Protein AF-A0A9J7DEX4-F1 (afdb_monomer_lite)

Structure (mmCIF, N/CA/C/O backbone):
data_AF-A0A9J7DEX4-F1
#
_entry.id   AF-A0A9J7DEX4-F1
#
loop_
_atom_site.group_PDB
_atom_site.id
_atom_site.type_symbol
_atom_site.label_atom_id
_atom_site.label_alt_id
_atom_site.label_comp_id
_atom_site.label_asym_id
_atom_site.label_entity_id
_atom_site.label_seq_id
_atom_site.pdbx_PDB_ins_code
_atom_site.Cartn_x
_atom_site.Cartn_y
_atom_site.Cartn_z
_atom_site.occupancy
_atom_site.B_iso_or_equiv
_atom_site.auth_seq_id
_atom_site.auth_comp_id
_atom_site.auth_asym_id
_atom_site.auth_atom_id
_atom_site.pdbx_PDB_model_num
ATOM 1 N N . MET A 1 1 ? 20.231 -4.040 -11.382 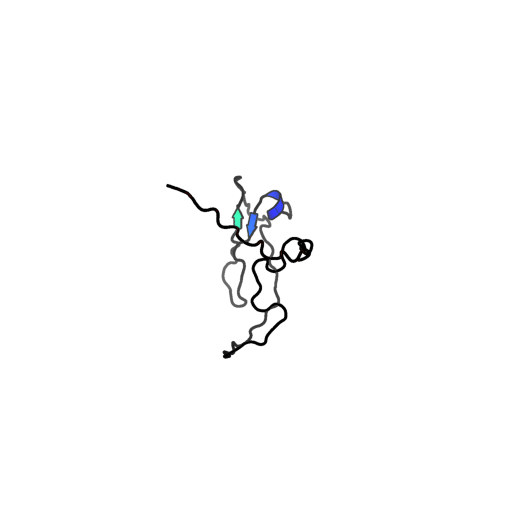1.00 52.25 1 MET A N 1
ATOM 2 C CA . MET A 1 1 ? 19.213 -2.970 -11.290 1.00 52.25 1 MET A CA 1
ATOM 3 C C . MET A 1 1 ? 19.025 -2.496 -9.849 1.00 52.25 1 MET A C 1
ATOM 5 O O . MET A 1 1 ? 19.101 -3.335 -8.946 1.00 52.25 1 MET A O 1
ATOM 9 N N . PRO A 1 2 ? 18.886 -1.175 -9.610 1.00 50.38 2 PRO A N 1
ATOM 10 C CA . PRO A 1 2 ? 18.993 -0.580 -8.277 1.00 50.38 2 PRO A CA 1
ATOM 11 C C . PRO A 1 2 ? 17.753 -0.851 -7.414 1.00 50.38 2 PRO A C 1
ATOM 13 O O . PRO A 1 2 ? 16.629 -0.778 -7.883 1.00 50.38 2 PRO A O 1
ATOM 16 N N . ARG A 1 3 ? 17.968 -1.115 -6.120 1.00 64.25 3 ARG A N 1
ATOM 17 C CA . ARG A 1 3 ? 16.932 -1.382 -5.097 1.00 64.25 3 ARG A CA 1
ATOM 18 C C . ARG A 1 3 ? 16.124 -0.135 -4.669 1.00 64.25 3 ARG A C 1
ATOM 20 O O . ARG A 1 3 ? 15.484 -0.163 -3.631 1.00 64.25 3 ARG A O 1
ATOM 27 N N . PHE A 1 4 ? 16.184 0.962 -5.426 1.00 85.00 4 PHE A N 1
ATOM 28 C CA . PHE A 1 4 ? 15.745 2.297 -4.991 1.00 85.00 4 PHE A CA 1
ATOM 29 C C . PHE A 1 4 ? 14.915 3.013 -6.066 1.00 85.00 4 PHE A C 1
ATOM 31 O O . PHE A 1 4 ? 15.244 4.136 -6.443 1.00 85.00 4 PHE A O 1
ATOM 38 N N . LEU A 1 5 ? 13.878 2.353 -6.590 1.00 92.62 5 LEU A N 1
ATOM 39 C CA . LEU A 1 5 ? 13.038 2.911 -7.659 1.00 92.62 5 LEU A CA 1
ATOM 40 C C . LEU A 1 5 ? 12.341 4.215 -7.238 1.00 92.62 5 LEU A C 1
ATOM 42 O O . LEU A 1 5 ? 12.398 5.188 -7.981 1.00 92.62 5 LEU A O 1
ATOM 46 N N . ALA A 1 6 ? 11.805 4.283 -6.017 1.00 94.75 6 ALA A N 1
ATOM 47 C CA . ALA A 1 6 ? 11.165 5.496 -5.505 1.00 94.75 6 ALA A CA 1
ATOM 48 C C . ALA A 1 6 ? 12.120 6.701 -5.464 1.00 94.75 6 ALA A C 1
ATOM 50 O O . ALA A 1 6 ? 11.833 7.749 -6.026 1.00 94.75 6 ALA A O 1
ATOM 51 N N . VAL A 1 7 ? 13.300 6.550 -4.856 1.00 94.69 7 VAL A N 1
ATOM 52 C CA . VAL A 1 7 ? 14.230 7.680 -4.663 1.00 94.69 7 VAL A CA 1
ATOM 53 C C . VAL A 1 7 ? 14.900 8.111 -5.966 1.00 94.69 7 VAL A C 1
ATOM 55 O O . VAL A 1 7 ? 15.140 9.296 -6.170 1.00 94.69 7 VAL A O 1
ATOM 58 N N . LYS A 1 8 ? 15.261 7.158 -6.831 1.00 92.88 8 LYS A N 1
ATOM 59 C CA . LYS A 1 8 ? 16.071 7.457 -8.022 1.00 92.88 8 LYS A CA 1
ATOM 60 C C . LYS A 1 8 ? 15.247 7.767 -9.261 1.00 92.88 8 LYS A C 1
ATOM 62 O O . LYS A 1 8 ? 15.719 8.502 -10.120 1.00 92.88 8 LYS A O 1
ATOM 67 N N . ASN A 1 9 ? 14.069 7.167 -9.365 1.00 94.19 9 ASN A N 1
ATOM 68 C CA . ASN A 1 9 ? 13.264 7.177 -10.579 1.00 94.19 9 ASN A CA 1
ATOM 69 C C . ASN A 1 9 ? 11.847 7.699 -10.317 1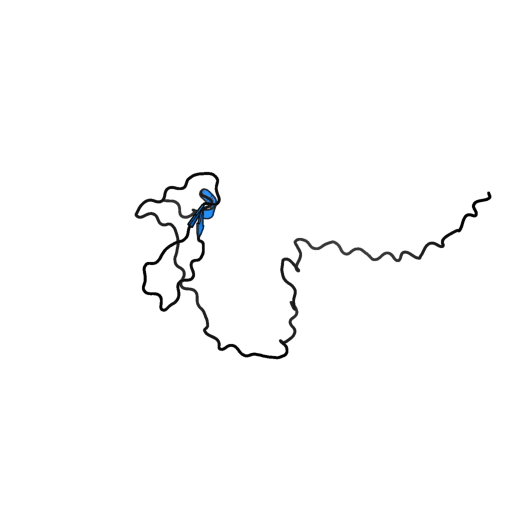.00 94.19 9 ASN A C 1
ATOM 71 O O . ASN A 1 9 ? 11.062 7.767 -11.252 1.00 94.19 9 ASN A O 1
ATOM 75 N N . PHE A 1 10 ? 11.527 8.056 -9.066 1.00 96.44 10 PHE A N 1
ATOM 76 C CA . PHE A 1 10 ? 10.221 8.583 -8.674 1.00 96.44 10 PHE A CA 1
ATOM 77 C C . PHE A 1 10 ? 9.064 7.647 -9.076 1.00 96.44 10 PHE A C 1
ATOM 79 O O . PHE A 1 10 ? 7.987 8.074 -9.493 1.00 96.44 10 PHE A O 1
ATOM 86 N N . ILE A 1 11 ? 9.332 6.340 -8.959 1.00 97.19 11 ILE A N 1
ATOM 87 C CA . ILE A 1 11 ? 8.367 5.271 -9.203 1.00 97.19 11 ILE A CA 1
ATOM 88 C C . ILE A 1 11 ? 7.755 4.835 -7.881 1.00 97.19 11 ILE A C 1
ATOM 90 O O . ILE A 1 11 ? 8.486 4.463 -6.958 1.00 97.19 11 ILE A O 1
ATOM 94 N N . ASP A 1 12 ? 6.430 4.813 -7.833 1.00 97.12 12 ASP A N 1
ATOM 95 C CA . ASP A 1 12 ? 5.663 4.319 -6.696 1.00 97.12 12 ASP A CA 1
ATOM 96 C C . ASP A 1 12 ? 4.799 3.111 -7.082 1.00 97.12 12 ASP A C 1
ATOM 98 O O . ASP A 1 12 ? 4.435 2.935 -8.250 1.00 97.12 12 ASP A O 1
ATOM 102 N N . ALA A 1 13 ? 4.486 2.267 -6.102 1.00 95.75 13 ALA A N 1
ATOM 103 C CA . ALA A 1 13 ? 3.581 1.138 -6.275 1.00 95.75 13 ALA A CA 1
ATOM 104 C C . ALA A 1 13 ? 2.177 1.537 -5.808 1.00 95.75 13 ALA A C 1
ATOM 106 O O . ALA A 1 13 ? 1.947 1.811 -4.633 1.00 95.75 13 ALA A O 1
ATOM 107 N N . GLY A 1 14 ? 1.234 1.556 -6.744 1.00 94.38 14 GLY A N 1
ATOM 108 C CA . GLY A 1 14 ? -0.179 1.769 -6.471 1.00 94.38 14 GLY A CA 1
ATOM 109 C C . GLY A 1 14 ? -0.907 0.476 -6.123 1.00 94.38 14 GLY A C 1
ATOM 110 O O . GLY A 1 14 ? -0.456 -0.620 -6.460 1.00 94.38 14 GLY A O 1
ATOM 111 N N . ALA A 1 15 ? -2.087 0.613 -5.514 1.00 95.44 15 ALA A N 1
ATOM 112 C CA . ALA A 1 15 ? -2.895 -0.521 -5.070 1.00 95.44 15 ALA A CA 1
ATOM 113 C C . ALA A 1 15 ? -2.058 -1.491 -4.208 1.00 95.44 15 ALA A C 1
ATOM 115 O O . ALA A 1 15 ? -1.495 -1.077 -3.200 1.00 95.44 15 ALA A O 1
ATOM 116 N N . GLY A 1 16 ? -1.979 -2.767 -4.585 1.00 95.25 16 GLY A N 1
ATOM 117 C CA . GLY A 1 16 ? -1.108 -3.740 -3.920 1.00 95.25 16 GLY A CA 1
ATOM 118 C C . GLY A 1 16 ? -1.772 -4.558 -2.814 1.00 95.25 16 GLY A C 1
ATOM 119 O O . GLY A 1 16 ? -1.103 -5.388 -2.206 1.00 95.25 16 GLY A O 1
ATOM 120 N N . VAL A 1 17 ? -3.078 -4.387 -2.587 1.00 97.38 17 VAL A N 1
ATOM 121 C CA . VAL A 1 17 ? -3.859 -5.322 -1.768 1.00 97.38 17 VAL A CA 1
ATOM 122 C C . VAL A 1 17 ? -4.165 -6.554 -2.615 1.00 97.38 17 VAL A C 1
ATOM 124 O O . VAL A 1 17 ? -4.820 -6.456 -3.651 1.00 97.38 17 VAL A O 1
ATOM 127 N N . VAL A 1 18 ? -3.639 -7.699 -2.188 1.00 97.50 18 VAL A N 1
ATOM 128 C CA . VAL A 1 18 ? -3.908 -9.010 -2.782 1.00 97.50 18 VAL A CA 1
ATOM 129 C C . VAL A 1 18 ? -4.593 -9.850 -1.717 1.00 97.50 18 VAL A C 1
ATOM 131 O O . VAL A 1 18 ? -3.975 -10.171 -0.702 1.00 97.50 18 VAL A O 1
ATOM 134 N N . ASP A 1 19 ? -5.859 -10.184 -1.948 1.00 97.62 19 ASP A N 1
ATOM 135 C CA . ASP A 1 19 ? -6.658 -10.967 -1.007 1.00 97.62 19 ASP A CA 1
ATOM 136 C C . ASP A 1 19 ? -6.163 -12.418 -0.905 1.00 97.62 19 ASP A C 1
ATOM 138 O O . ASP A 1 19 ? -5.608 -12.984 -1.854 1.00 97.62 19 ASP A O 1
ATOM 142 N N . GLU A 1 20 ? -6.373 -13.045 0.257 1.00 97.38 20 GLU A N 1
ATOM 143 C CA . GLU A 1 20 ? -5.878 -14.402 0.544 1.00 97.38 20 GLU A CA 1
ATOM 144 C C . GLU A 1 20 ? -6.460 -15.484 -0.384 1.00 97.38 20 GLU A C 1
ATOM 146 O O . GLU A 1 20 ? -5.845 -16.533 -0.621 1.00 97.38 20 GLU A O 1
ATOM 151 N N . ASP A 1 21 ? -7.639 -15.234 -0.945 1.00 97.31 21 ASP A N 1
ATOM 152 C CA . ASP A 1 21 ? -8.375 -16.130 -1.830 1.00 97.31 21 ASP A CA 1
ATOM 153 C C . ASP A 1 21 ? -8.168 -15.812 -3.321 1.00 97.31 21 ASP A C 1
ATOM 155 O O . ASP A 1 21 ? -8.616 -16.572 -4.185 1.00 97.31 21 ASP A O 1
ATOM 159 N N . TYR A 1 22 ? -7.391 -14.776 -3.656 1.00 97.94 22 TYR A N 1
ATOM 160 C CA . TYR A 1 22 ? -7.057 -14.453 -5.039 1.00 97.94 22 TYR A CA 1
ATOM 161 C C . TYR A 1 22 ? -6.152 -15.524 -5.673 1.00 97.94 22 TYR A C 1
ATOM 163 O O . TYR A 1 22 ? -5.135 -15.939 -5.110 1.00 97.94 22 TYR A O 1
ATOM 171 N N . ARG A 1 23 ? -6.512 -15.999 -6.873 1.00 98.00 23 ARG A N 1
ATOM 172 C CA . ARG A 1 23 ? -5.766 -17.037 -7.629 1.00 98.00 23 ARG A CA 1
ATOM 173 C C . ARG A 1 23 ? -5.416 -16.635 -9.063 1.00 98.00 23 ARG A C 1
ATOM 175 O O . ARG A 1 23 ? -4.936 -17.465 -9.831 1.00 98.00 23 ARG A O 1
ATOM 182 N N . GLY A 1 24 ? -5.691 -15.388 -9.438 1.00 97.88 24 GLY A N 1
ATOM 183 C CA . GLY A 1 24 ? -5.367 -14.866 -10.762 1.00 97.88 24 GLY A CA 1
ATOM 184 C C . GLY A 1 24 ? -3.907 -14.425 -10.889 1.00 97.88 24 GLY A C 1
ATOM 185 O O . GLY A 1 24 ? -3.070 -14.664 -10.019 1.00 97.88 24 GLY A O 1
ATOM 186 N N . ASN A 1 25 ? -3.608 -13.743 -11.993 1.00 97.44 25 ASN A N 1
ATOM 187 C CA . ASN A 1 25 ? -2.289 -13.164 -12.223 1.00 97.44 25 ASN A CA 1
ATOM 188 C C . ASN A 1 25 ? -2.055 -11.970 -11.296 1.00 97.44 25 ASN A C 1
ATOM 190 O O . ASN A 1 25 ? -2.826 -11.014 -11.302 1.00 97.44 25 ASN A O 1
ATOM 194 N N . LEU A 1 26 ? -0.942 -11.979 -10.565 1.00 96.56 26 LEU A N 1
ATOM 195 C CA . LEU A 1 26 ? -0.517 -10.813 -9.799 1.00 96.56 26 LEU A CA 1
ATOM 196 C C . LEU A 1 26 ? -0.050 -9.708 -10.749 1.00 96.56 26 LEU A C 1
ATOM 198 O O . LEU A 1 26 ? 0.854 -9.913 -11.562 1.00 96.56 26 LEU A O 1
ATOM 202 N N . VAL A 1 27 ? -0.658 -8.532 -10.623 1.00 96.12 27 VAL A N 1
ATOM 203 C CA . VAL A 1 27 ? -0.316 -7.338 -11.399 1.00 96.12 27 VAL A CA 1
ATOM 204 C C . VAL A 1 27 ? 0.204 -6.272 -10.447 1.00 96.12 27 VAL A C 1
ATOM 206 O O . VAL A 1 27 ? -0.406 -5.995 -9.418 1.00 96.12 27 VAL A O 1
ATOM 209 N N . VAL A 1 28 ? 1.333 -5.664 -10.802 1.00 97.12 28 VAL A N 1
ATOM 210 C CA . VAL A 1 28 ? 1.898 -4.522 -10.080 1.00 97.12 28 VAL A CA 1
ATOM 211 C C . VAL A 1 28 ? 1.480 -3.252 -10.808 1.00 97.12 28 VAL A C 1
ATOM 213 O O . VAL A 1 28 ? 1.831 -3.065 -11.973 1.00 97.12 28 VAL A O 1
ATOM 216 N N . VAL A 1 29 ? 0.746 -2.378 -10.124 1.00 97.56 29 VAL A N 1
ATOM 217 C CA . VAL A 1 29 ? 0.417 -1.044 -10.635 1.00 97.56 29 VAL A CA 1
ATOM 218 C C . VAL A 1 29 ? 1.572 -0.115 -10.282 1.00 97.56 29 VAL A C 1
ATOM 220 O O . VAL A 1 29 ? 1.850 0.104 -9.107 1.00 97.56 29 VAL A O 1
ATOM 223 N N . LEU A 1 30 ? 2.261 0.412 -11.292 1.00 97.12 30 LEU A N 1
ATOM 224 C CA . LEU A 1 30 ? 3.347 1.372 -11.103 1.00 97.12 30 LEU A CA 1
ATOM 225 C C . LEU A 1 30 ? 2.890 2.765 -11.519 1.00 97.12 30 LEU A C 1
ATOM 227 O O . LEU A 1 30 ? 2.376 2.946 -12.623 1.00 97.12 30 LEU A O 1
ATOM 231 N N . PHE A 1 31 ? 3.146 3.746 -10.663 1.00 97.69 31 PHE A N 1
ATOM 232 C CA . PHE A 1 31 ? 3.034 5.155 -11.004 1.00 97.69 31 PHE A CA 1
ATOM 233 C C . PHE A 1 31 ? 4.422 5.711 -11.280 1.00 97.69 31 PHE A C 1
ATOM 235 O O . PHE A 1 31 ? 5.295 5.665 -10.416 1.00 97.69 31 PHE A O 1
ATOM 242 N N . ASN A 1 32 ? 4.620 6.247 -12.482 1.00 97.12 32 ASN A N 1
ATOM 243 C CA . ASN A 1 32 ? 5.745 7.125 -12.756 1.00 97.12 32 ASN A CA 1
ATOM 244 C C . ASN A 1 32 ? 5.302 8.555 -12.478 1.00 97.12 32 ASN A C 1
ATOM 246 O O . ASN A 1 32 ? 4.475 9.098 -13.207 1.00 97.12 32 ASN A O 1
ATOM 250 N N . LEU A 1 33 ? 5.816 9.127 -11.396 1.00 97.62 33 LEU A N 1
ATOM 251 C CA . LEU A 1 33 ? 5.465 10.473 -10.964 1.00 97.62 33 LEU A CA 1
ATOM 252 C C . LEU A 1 33 ? 6.477 11.518 -11.477 1.00 97.62 33 LEU A C 1
ATOM 254 O O . LEU A 1 33 ? 6.391 12.684 -11.099 1.00 97.62 33 LEU A O 1
ATOM 258 N N . SER A 1 34 ? 7.489 11.093 -12.245 1.00 96.31 34 SER A N 1
ATOM 259 C CA . SER A 1 34 ? 8.490 11.979 -12.846 1.00 96.31 34 SER A CA 1
ATOM 260 C C . SER A 1 34 ? 8.103 12.391 -14.264 1.00 96.31 34 SER A C 1
ATOM 262 O O . SER A 1 34 ? 7.293 11.737 -14.916 1.00 96.31 34 SER A O 1
ATOM 264 N N . ASP A 1 35 ? 8.781 13.416 -14.777 1.00 96.94 35 ASP A N 1
ATOM 265 C CA . ASP A 1 35 ? 8.662 13.848 -16.175 1.00 96.94 35 ASP A CA 1
ATOM 266 C C . ASP A 1 35 ? 9.580 13.059 -17.133 1.00 96.94 35 ASP A C 1
ATOM 268 O O . ASP A 1 35 ? 9.769 13.447 -18.286 1.00 96.94 35 ASP A O 1
ATOM 272 N N . VAL A 1 36 ? 10.203 11.969 -16.668 1.00 96.06 36 VAL A N 1
ATOM 273 C CA . VAL A 1 36 ? 11.149 11.160 -17.449 1.00 96.06 36 VAL A CA 1
ATOM 274 C C . VAL A 1 36 ? 10.587 9.758 -17.643 1.00 96.06 36 VAL A C 1
ATOM 276 O O . VAL A 1 36 ? 10.137 9.120 -16.693 1.00 96.06 36 VAL A O 1
ATOM 279 N N . GLU A 1 37 ? 10.636 9.242 -18.872 1.00 95.94 37 GLU A N 1
ATOM 280 C CA . GLU A 1 37 ? 10.208 7.871 -19.157 1.00 95.94 37 GLU A CA 1
ATOM 281 C C . GLU A 1 37 ? 11.023 6.841 -18.359 1.00 95.94 37 GLU A C 1
ATOM 283 O O . GLU A 1 37 ? 12.247 6.930 -18.234 1.00 95.94 37 GLU A O 1
ATOM 288 N N . PHE A 1 38 ? 10.334 5.821 -17.844 1.00 94.75 38 PHE A N 1
ATOM 289 C CA . PHE A 1 38 ? 10.947 4.710 -17.127 1.00 94.75 38 PHE A CA 1
ATOM 290 C C . PHE A 1 38 ? 10.658 3.393 -17.849 1.00 94.75 38 PHE A C 1
ATOM 292 O O . PHE A 1 38 ? 9.521 2.926 -17.893 1.00 94.75 38 PHE A O 1
ATOM 299 N N . GLU A 1 39 ? 11.700 2.790 -18.417 1.00 95.50 39 GLU A N 1
ATOM 300 C CA . GLU A 1 39 ? 11.604 1.523 -19.141 1.00 95.50 39 GLU A CA 1
ATOM 301 C C . GLU A 1 39 ? 11.691 0.332 -18.171 1.00 95.50 39 GLU A C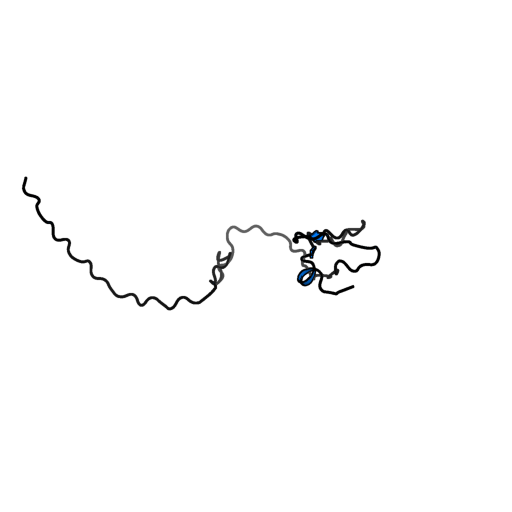 1
ATOM 303 O O . GLU A 1 39 ? 12.669 0.190 -17.435 1.00 95.50 39 GLU A O 1
ATOM 308 N N . VAL A 1 40 ? 10.693 -0.557 -18.211 1.00 94.75 40 VAL A N 1
ATOM 309 C CA . VAL A 1 40 ? 10.687 -1.830 -17.470 1.00 94.75 40 VAL A CA 1
ATOM 310 C C . VAL A 1 40 ? 10.986 -2.978 -18.422 1.00 94.75 40 VAL A C 1
ATOM 312 O O . VAL A 1 40 ? 10.282 -3.172 -19.415 1.00 94.75 40 VAL A O 1
ATOM 315 N N . LYS A 1 41 ? 11.994 -3.791 -18.097 1.00 95.94 41 LYS A N 1
ATOM 316 C CA . LYS A 1 41 ? 12.362 -4.978 -18.876 1.00 95.94 41 LYS A CA 1
ATOM 317 C C . LYS A 1 41 ? 11.954 -6.250 -18.153 1.00 95.94 41 LYS A C 1
ATOM 319 O O . LYS A 1 41 ? 11.868 -6.323 -16.927 1.00 95.94 41 LYS A O 1
ATOM 324 N N . ARG A 1 42 ? 11.725 -7.309 -18.931 1.00 96.38 42 ARG A N 1
ATOM 325 C CA . ARG A 1 42 ? 11.448 -8.635 -18.372 1.00 96.38 42 ARG A CA 1
ATOM 326 C C . ARG A 1 42 ? 12.609 -9.067 -17.469 1.00 96.38 42 ARG A C 1
ATOM 328 O O . ARG A 1 42 ? 13.752 -9.112 -17.911 1.00 96.38 42 ARG A O 1
ATOM 335 N N . GLY A 1 43 ? 12.286 -9.439 -16.232 1.00 94.69 43 GLY A N 1
ATOM 336 C CA . GLY A 1 43 ? 13.263 -9.837 -15.214 1.00 94.69 43 GLY A CA 1
ATOM 337 C C . GLY A 1 43 ? 13.669 -8.711 -14.259 1.00 94.69 43 GLY A C 1
ATOM 338 O O . GLY A 1 43 ? 14.346 -8.987 -13.266 1.00 94.69 43 GLY A O 1
ATOM 339 N N . ASP A 1 44 ? 13.232 -7.472 -14.500 1.00 94.75 44 ASP A N 1
ATOM 340 C CA . ASP A 1 44 ? 13.450 -6.384 -13.554 1.00 94.75 44 ASP A CA 1
ATOM 341 C C . ASP A 1 44 ? 12.634 -6.587 -12.275 1.00 94.75 44 ASP A C 1
ATOM 343 O O . ASP A 1 44 ? 11.472 -6.996 -12.283 1.00 94.75 44 ASP A O 1
ATOM 347 N N . ARG A 1 45 ? 13.258 -6.272 -11.139 1.00 95.38 45 ARG A N 1
ATOM 348 C CA . ARG A 1 45 ? 12.580 -6.251 -9.841 1.00 95.38 45 ARG A CA 1
ATOM 349 C C . ARG A 1 45 ? 11.906 -4.894 -9.673 1.00 95.38 45 ARG A C 1
ATOM 351 O O . ARG A 1 45 ? 12.603 -3.914 -9.415 1.00 95.38 45 ARG A O 1
ATOM 358 N N . ILE A 1 46 ? 10.584 -4.859 -9.825 1.00 95.12 46 ILE A N 1
ATOM 359 C CA . ILE A 1 46 ? 9.787 -3.619 -9.842 1.00 95.12 46 ILE A CA 1
ATOM 360 C C . ILE A 1 46 ? 8.970 -3.360 -8.571 1.00 95.12 46 ILE A C 1
ATOM 362 O O . ILE A 1 46 ? 8.518 -2.245 -8.353 1.00 95.12 46 ILE A O 1
ATOM 366 N N . ALA A 1 47 ? 8.799 -4.372 -7.723 1.00 95.62 47 ALA A N 1
ATOM 367 C CA . ALA A 1 47 ? 8.093 -4.278 -6.451 1.00 95.62 47 ALA A CA 1
ATOM 368 C C . ALA A 1 47 ? 8.594 -5.365 -5.492 1.00 95.62 47 ALA A C 1
ATOM 370 O O . ALA A 1 47 ? 9.407 -6.221 -5.860 1.00 95.62 47 ALA A O 1
ATOM 371 N N . GLN A 1 48 ? 8.096 -5.326 -4.262 1.00 96.38 48 GLN A N 1
ATOM 372 C CA . GLN A 1 48 ? 8.268 -6.371 -3.260 1.00 96.38 48 GLN A CA 1
ATOM 373 C C . GLN A 1 48 ? 6.895 -6.773 -2.724 1.00 96.38 48 GLN A C 1
ATOM 375 O O . GLN A 1 48 ? 6.013 -5.927 -2.612 1.00 96.38 48 GLN A O 1
ATOM 380 N N . LEU A 1 49 ? 6.726 -8.052 -2.397 1.00 96.75 49 LEU A N 1
ATOM 381 C CA . LEU A 1 49 ? 5.524 -8.570 -1.750 1.00 96.75 49 LEU A CA 1
ATOM 382 C C . LEU A 1 49 ? 5.796 -8.706 -0.251 1.00 96.75 49 LEU A C 1
ATOM 384 O O . LEU A 1 49 ? 6.811 -9.289 0.133 1.00 96.75 49 LEU A O 1
ATOM 388 N N . ILE A 1 50 ? 4.897 -8.181 0.579 1.00 97.44 50 ILE A N 1
ATOM 389 C CA . ILE A 1 50 ? 4.970 -8.274 2.039 1.00 97.44 50 ILE A CA 1
ATOM 390 C C . ILE A 1 50 ? 3.721 -9.011 2.522 1.00 97.44 50 ILE A C 1
ATOM 392 O O . ILE A 1 50 ? 2.604 -8.616 2.200 1.00 97.44 50 ILE A O 1
ATOM 396 N N . CYS A 1 51 ? 3.909 -10.088 3.284 1.00 97.44 51 CYS A N 1
ATOM 397 C CA . CYS A 1 51 ? 2.807 -10.815 3.909 1.00 97.44 51 CYS A CA 1
ATOM 398 C C . CYS A 1 51 ? 2.429 -10.128 5.225 1.00 97.44 51 CYS A C 1
ATOM 400 O O . CYS A 1 51 ? 2.975 -10.454 6.282 1.00 97.44 51 CYS A O 1
ATOM 402 N N . GLU A 1 52 ? 1.526 -9.155 5.144 1.00 98.12 52 GLU A N 1
ATOM 403 C CA . GLU A 1 52 ? 1.039 -8.413 6.307 1.00 98.12 52 GLU A CA 1
ATOM 404 C C . GLU A 1 52 ? 0.126 -9.273 7.190 1.00 98.12 52 GLU A C 1
ATOM 406 O O . GLU A 1 52 ? -0.686 -10.065 6.708 1.00 98.12 52 GLU A O 1
ATOM 411 N N . ARG A 1 53 ? 0.249 -9.116 8.512 1.00 98.00 53 ARG A N 1
ATOM 412 C CA . ARG A 1 53 ? -0.641 -9.784 9.471 1.00 98.00 53 ARG A CA 1
ATOM 413 C C . ARG A 1 53 ? -1.916 -8.965 9.628 1.00 98.00 53 ARG A C 1
ATOM 415 O O . ARG A 1 53 ? -1.849 -7.808 10.031 1.00 98.00 53 ARG A O 1
ATOM 422 N N . ILE A 1 54 ? -3.063 -9.594 9.392 1.00 97.81 54 ILE A N 1
ATOM 423 C CA . ILE A 1 54 ? -4.383 -8.965 9.509 1.00 97.81 54 ILE A CA 1
ATOM 424 C C . ILE A 1 54 ? -5.302 -9.748 10.453 1.00 97.81 54 ILE A C 1
ATOM 426 O O . ILE A 1 54 ? -5.027 -10.897 10.804 1.00 97.81 54 ILE A O 1
ATOM 430 N N . PHE A 1 55 ? -6.398 -9.110 10.863 1.00 97.81 55 PHE A N 1
ATOM 431 C CA . PHE A 1 55 ? -7.503 -9.732 11.589 1.00 97.81 55 PHE A CA 1
ATOM 432 C C . PHE A 1 55 ? -8.782 -9.634 10.751 1.00 97.81 55 PHE A C 1
ATOM 434 O O . PHE A 1 55 ? -8.965 -8.653 10.034 1.00 97.81 55 PHE A O 1
ATOM 441 N N . TYR A 1 56 ? -9.688 -10.601 10.913 1.00 97.38 56 TYR A N 1
ATOM 442 C CA . TYR A 1 56 ? -11.033 -10.601 10.322 1.00 97.38 56 TYR A CA 1
ATOM 443 C C . TYR A 1 56 ? -12.098 -10.420 11.422 1.00 97.38 56 TYR A C 1
ATOM 445 O O . TYR A 1 56 ? -12.756 -11.391 11.802 1.00 97.38 56 TYR A O 1
ATOM 453 N N . PRO A 1 57 ? -12.230 -9.221 12.024 1.00 97.19 57 PRO A N 1
ATOM 454 C CA . PRO A 1 57 ? -13.219 -8.987 13.069 1.00 97.19 57 PRO A CA 1
ATOM 455 C C . PRO A 1 57 ? -14.635 -8.912 12.485 1.00 97.19 57 PRO A C 1
ATOM 457 O O . PRO A 1 57 ? -14.846 -8.406 11.383 1.00 97.19 57 PRO A O 1
ATOM 460 N N . GLY A 1 58 ? -15.622 -9.365 13.259 1.00 97.75 58 GLY A N 1
ATOM 461 C CA . GLY A 1 58 ? -17.016 -9.006 13.008 1.00 97.75 58 GLY A CA 1
ATOM 462 C C . GLY A 1 58 ? -17.246 -7.525 13.315 1.00 97.75 58 GLY A C 1
ATOM 463 O O . GLY A 1 58 ? -16.625 -6.977 14.225 1.00 97.75 58 GLY A O 1
ATOM 464 N N . LEU A 1 59 ? -18.130 -6.876 12.559 1.00 97.19 59 LEU A N 1
ATOM 465 C CA . LEU A 1 59 ? -18.533 -5.497 12.833 1.00 97.19 59 LEU A CA 1
ATOM 466 C C . LEU A 1 59 ? -19.672 -5.484 13.859 1.00 97.19 59 LEU A C 1
ATOM 468 O O . LEU A 1 59 ? -20.670 -6.180 13.682 1.00 97.19 59 LEU A O 1
ATOM 472 N N . GLU A 1 60 ? -19.532 -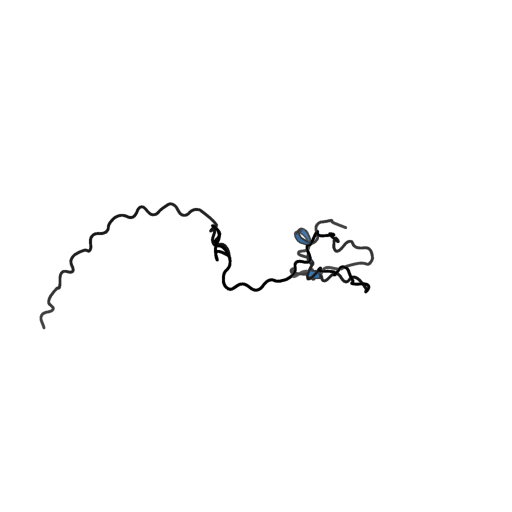4.667 14.902 1.00 97.50 60 GLU A N 1
ATOM 473 C CA . GLU A 1 60 ? -20.552 -4.435 15.929 1.00 97.50 60 GLU A CA 1
ATOM 474 C C . GLU A 1 60 ? -21.000 -2.970 15.875 1.00 97.50 60 GLU A C 1
ATOM 476 O O . GLU A 1 60 ? -20.190 -2.053 16.016 1.00 97.50 60 GLU A O 1
ATOM 481 N N . GLN A 1 61 ? -22.292 -2.743 15.631 1.00 97.50 61 GLN A N 1
ATOM 482 C CA . GLN A 1 61 ? -22.871 -1.403 15.612 1.00 97.50 61 GLN A CA 1
ATOM 483 C C . GLN A 1 61 ? -23.216 -0.961 17.039 1.00 97.50 61 GLN A C 1
ATOM 485 O O . GLN A 1 61 ? -23.929 -1.668 17.747 1.00 97.50 61 GLN A O 1
ATOM 490 N N . VAL A 1 62 ? -22.757 0.229 17.431 1.00 97.81 62 VAL A N 1
ATOM 491 C CA . VAL A 1 62 ? -22.999 0.831 18.752 1.00 97.81 62 VAL A CA 1
ATOM 492 C C . VAL A 1 62 ? -23.433 2.290 18.614 1.00 97.81 62 VAL A C 1
ATOM 494 O O . VAL A 1 62 ? -23.084 2.951 17.637 1.00 97.81 62 VAL A O 1
ATOM 497 N N . ASP A 1 63 ? -24.156 2.810 19.607 1.00 97.81 63 ASP A N 1
ATOM 498 C CA . ASP A 1 63 ? -24.633 4.202 19.595 1.00 97.81 63 ASP A CA 1
ATOM 499 C C . ASP A 1 63 ? -23.514 5.224 19.871 1.00 97.81 63 ASP A C 1
ATOM 501 O O . ASP A 1 63 ? -23.566 6.354 19.385 1.00 97.81 63 ASP A O 1
ATOM 505 N N . LYS A 1 64 ? -22.496 4.848 20.662 1.00 97.06 64 LYS A N 1
ATOM 506 C CA . LYS A 1 64 ? -21.352 5.708 21.009 1.00 97.06 64 LYS A CA 1
ATOM 507 C C . LYS A 1 64 ? -20.082 4.877 21.234 1.00 97.06 64 LYS A C 1
ATOM 509 O O . LYS A 1 64 ? -20.139 3.796 21.812 1.00 97.06 64 LYS A O 1
ATOM 514 N N . LEU A 1 65 ? -18.937 5.416 20.809 1.00 96.94 65 LEU A N 1
ATOM 515 C CA . LEU A 1 65 ? -17.600 4.886 21.108 1.00 96.94 65 LEU A CA 1
ATOM 516 C C . LEU A 1 65 ? -17.038 5.484 22.410 1.00 96.94 65 LEU A C 1
ATOM 518 O O . LEU A 1 65 ? -17.388 6.600 22.798 1.00 96.94 65 LEU A O 1
ATOM 522 N N . GLU A 1 66 ? -16.131 4.764 23.069 1.00 96.50 66 GLU A N 1
ATOM 523 C CA . GLU A 1 66 ? -15.421 5.269 24.250 1.00 96.50 66 GLU A CA 1
ATOM 524 C C . GLU A 1 66 ? -14.539 6.486 23.921 1.00 96.50 66 GLU A C 1
ATOM 526 O O . GLU A 1 66 ? -13.955 6.599 22.840 1.00 96.50 66 GLU A O 1
ATOM 531 N N . GLU A 1 67 ? -14.413 7.405 24.879 1.00 96.94 67 GLU A N 1
ATOM 532 C CA . GLU A 1 67 ? -13.568 8.588 24.721 1.00 96.94 67 GLU A CA 1
ATOM 533 C C . GLU A 1 67 ? -12.088 8.223 24.873 1.00 96.94 67 GLU A C 1
ATOM 535 O O . GLU A 1 67 ? -11.681 7.502 25.783 1.00 96.94 67 GLU A O 1
ATOM 540 N N . THR A 1 68 ? -11.251 8.766 23.990 1.00 97.31 68 THR A N 1
ATOM 541 C CA . THR A 1 68 ? -9.794 8.610 24.061 1.00 97.31 68 THR A CA 1
ATOM 542 C C . THR A 1 68 ? -9.130 9.974 24.169 1.00 97.31 68 THR A C 1
ATOM 544 O O . THR A 1 68 ? -9.684 10.982 23.738 1.00 97.31 68 THR A O 1
ATOM 547 N N . LYS A 1 69 ? -7.885 10.019 24.663 1.00 95.75 69 LYS A N 1
ATOM 548 C CA . LYS A 1 69 ? -7.096 11.266 24.696 1.00 95.75 69 LYS A CA 1
ATOM 549 C C . LYS A 1 69 ? -6.926 11.916 23.314 1.00 95.75 69 LYS A C 1
ATOM 551 O O . LYS A 1 69 ? -6.716 13.120 23.249 1.00 95.75 69 LYS A O 1
ATOM 556 N N . ARG A 1 70 ? -6.969 11.131 22.225 1.00 95.31 70 ARG A N 1
ATOM 557 C CA . ARG A 1 70 ? -6.891 11.641 20.845 1.00 95.31 70 ARG A CA 1
ATOM 558 C C . ARG A 1 70 ? -8.243 12.173 20.353 1.00 95.31 70 ARG A C 1
ATOM 560 O O . ARG A 1 70 ? -8.252 13.156 19.619 1.00 95.31 70 ARG A O 1
ATOM 567 N N . GLY A 1 71 ? -9.353 11.544 20.740 1.00 95.19 71 GLY A N 1
ATOM 568 C CA . GLY A 1 71 ? -10.694 11.915 20.283 1.00 95.19 71 GLY A CA 1
ATOM 569 C C . GLY A 1 71 ? -10.799 11.950 18.754 1.00 95.19 71 GLY A C 1
ATOM 570 O O . GLY A 1 71 ? -10.244 11.095 18.067 1.00 95.19 71 GLY A O 1
ATOM 571 N N . GLU A 1 72 ? -11.462 12.977 18.226 1.00 95.12 72 GLU A N 1
ATOM 572 C CA . GLU A 1 72 ? -11.674 13.204 16.785 1.00 95.12 72 GLU A CA 1
ATOM 573 C C . GLU A 1 72 ? -10.467 13.852 16.076 1.00 95.12 72 GLU A C 1
ATOM 575 O O . GLU A 1 72 ? -10.515 14.169 14.887 1.00 95.12 72 GLU A O 1
ATOM 580 N N . ALA A 1 73 ? -9.362 14.084 16.789 1.00 93.56 73 ALA A N 1
ATOM 581 C CA . ALA A 1 73 ? -8.230 14.824 16.255 1.00 93.56 73 ALA A CA 1
ATOM 582 C C . ALA A 1 73 ? -7.479 14.020 15.169 1.00 93.56 73 ALA A C 1
ATOM 584 O O . ALA A 1 73 ? -6.906 12.958 15.436 1.00 93.56 73 ALA A O 1
ATOM 585 N N . GLY A 1 74 ? -7.392 14.579 13.959 1.00 92.81 74 GLY A N 1
ATOM 586 C CA . GLY A 1 74 ? -6.679 14.024 12.799 1.00 92.81 74 GLY A CA 1
ATOM 587 C C . GLY A 1 74 ? -5.947 15.101 11.987 1.00 92.81 74 GLY A C 1
ATOM 588 O O . GLY A 1 74 ? -5.822 16.235 12.435 1.00 92.81 74 GLY A O 1
ATOM 589 N N . PHE A 1 75 ? -5.444 14.751 10.798 1.00 92.25 75 PHE A N 1
ATOM 590 C CA . PHE A 1 75 ? -4.949 15.712 9.791 1.00 92.25 75 PHE A CA 1
ATOM 591 C C . PHE A 1 75 ? -3.909 16.736 10.287 1.00 92.25 75 PHE A C 1
ATOM 593 O O . PHE A 1 75 ? -3.989 17.923 9.988 1.00 92.25 75 PHE A O 1
ATOM 600 N N . GLY A 1 76 ? -2.915 16.286 11.055 1.00 91.06 76 GLY A N 1
ATOM 601 C CA . GLY A 1 76 ? -1.882 17.183 11.585 1.00 91.06 76 GLY A CA 1
ATOM 602 C C . GLY A 1 76 ? -2.304 17.959 12.837 1.00 91.06 76 GLY A C 1
ATOM 603 O O . GLY A 1 76 ? -1.672 18.957 13.171 1.00 91.06 76 GLY A O 1
ATOM 604 N N . SER A 1 77 ? -3.317 17.485 13.570 1.00 91.94 77 SER A N 1
ATOM 605 C CA . SER A 1 77 ? -3.776 18.057 14.847 1.00 91.94 77 SER A CA 1
ATOM 606 C C . SER A 1 77 ? -2.696 18.210 15.925 1.00 91.94 77 SER A C 1
ATOM 608 O O . SER A 1 77 ? -2.860 18.996 16.851 1.00 91.94 77 SER A O 1
ATOM 610 N N . THR A 1 78 ? -1.580 17.488 15.809 1.00 90.81 78 THR A N 1
ATOM 611 C CA . THR A 1 78 ? -0.424 17.596 16.713 1.00 90.81 78 THR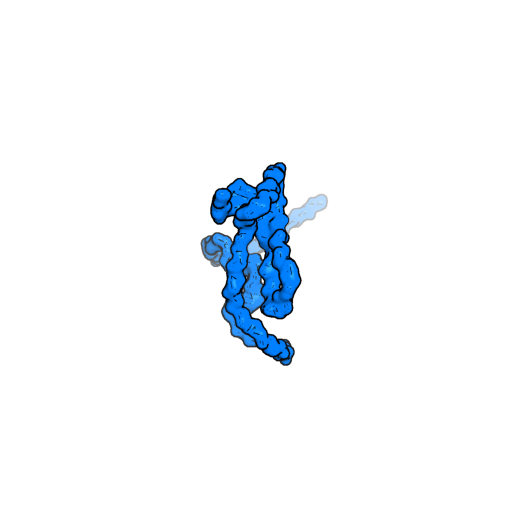 A CA 1
ATOM 612 C C . THR A 1 78 ? 0.536 18.730 16.340 1.00 90.81 78 THR A C 1
ATOM 614 O O . THR A 1 78 ? 1.537 18.925 17.024 1.00 90.81 78 THR A O 1
ATOM 617 N N . GLY A 1 79 ? 0.254 19.472 15.266 1.00 89.44 79 GLY A N 1
ATOM 618 C CA . GLY A 1 79 ? 1.105 20.546 14.766 1.00 89.44 79 GLY A CA 1
ATOM 619 C C . GLY A 1 79 ? 2.445 20.055 14.209 1.00 89.44 79 GLY A C 1
ATOM 620 O O . GLY A 1 79 ? 2.742 18.862 14.170 1.00 89.44 79 GLY A O 1
ATOM 621 N N . VAL A 1 80 ? 3.254 21.010 13.745 1.00 85.81 80 VAL A N 1
ATOM 622 C CA . VAL A 1 80 ? 4.593 20.763 13.166 1.00 85.81 80 VAL A CA 1
ATOM 623 C C . VAL A 1 80 ? 5.707 21.351 14.049 1.00 85.81 80 VAL A C 1
ATOM 625 O O . VAL A 1 80 ? 6.861 20.943 13.952 1.00 85.81 80 VAL A O 1
ATOM 628 N N . LYS A 1 81 ? 5.368 22.300 14.933 1.00 84.44 81 LYS A N 1
ATOM 629 C CA . LYS A 1 81 ? 6.236 22.906 15.954 1.00 84.44 81 LYS A CA 1
ATOM 630 C C . LYS A 1 81 ? 5.379 23.311 17.154 1.00 84.44 81 LYS A C 1
ATOM 632 O O . LYS A 1 81 ? 4.235 23.718 16.961 1.00 84.44 81 LYS A O 1
ATOM 637 N N . GLU A 1 82 ? 5.938 23.263 18.360 1.00 70.12 82 GLU A N 1
ATOM 638 C CA . GLU A 1 82 ? 5.327 23.933 19.510 1.00 70.12 82 GLU A CA 1
ATOM 639 C C . GLU A 1 82 ? 5.375 25.449 19.278 1.00 70.12 82 GLU A C 1
ATOM 641 O O . GLU A 1 82 ? 6.444 26.026 19.063 1.00 70.12 82 GLU A O 1
ATOM 646 N N . LEU A 1 83 ? 4.212 26.100 19.277 1.00 60.06 83 LEU A N 1
ATOM 647 C CA . LEU A 1 83 ? 4.154 27.556 19.329 1.00 60.06 83 LEU A CA 1
ATOM 648 C C . LEU A 1 83 ? 4.523 27.979 20.759 1.00 60.06 83 LEU A C 1
ATOM 650 O O . LEU A 1 83 ? 3.942 27.439 21.703 1.00 60.06 83 LEU A O 1
ATOM 654 N N . PRO A 1 84 ? 5.463 28.924 20.957 1.00 59.97 84 PRO A N 1
ATOM 655 C CA . PRO A 1 84 ? 5.741 29.438 22.290 1.00 59.97 84 PRO A CA 1
ATOM 656 C C . PRO A 1 84 ? 4.449 30.022 22.865 1.00 59.97 84 PRO A C 1
ATOM 658 O O . PRO A 1 84 ? 3.766 30.800 22.197 1.00 59.97 84 PRO A O 1
ATOM 661 N N . ALA A 1 85 ? 4.099 29.612 24.086 1.00 60.47 85 ALA A N 1
ATOM 662 C CA . ALA A 1 85 ? 2.881 30.045 24.755 1.00 60.47 85 ALA A CA 1
ATOM 663 C C . ALA A 1 85 ? 2.797 31.579 24.753 1.00 60.47 85 ALA A C 1
ATOM 665 O O . ALA A 1 85 ? 3.636 32.259 25.353 1.00 60.47 85 ALA A O 1
ATOM 666 N N . MET A 1 86 ? 1.784 32.126 24.078 1.00 53.59 86 MET A N 1
ATOM 667 C CA . MET A 1 86 ? 1.444 33.536 24.208 1.00 53.59 86 MET A CA 1
ATOM 668 C C . MET A 1 86 ? 1.075 33.766 25.675 1.00 53.59 86 MET A C 1
ATOM 670 O O . MET A 1 86 ? 0.085 33.231 26.170 1.00 53.59 86 MET A O 1
ATOM 674 N N . LYS A 1 87 ? 1.908 34.517 26.403 1.00 50.81 87 LYS A N 1
ATOM 675 C CA . LYS A 1 87 ? 1.552 35.010 27.734 1.00 50.81 87 LYS A CA 1
ATOM 676 C C . LYS A 1 87 ? 0.345 35.923 27.540 1.00 50.81 87 LYS A C 1
ATOM 678 O O . LYS A 1 87 ? 0.490 36.980 26.932 1.00 50.81 87 LYS A O 1
ATOM 683 N N . ASN A 1 88 ? -0.825 35.512 28.025 1.00 47.09 88 ASN A N 1
ATOM 684 C CA . ASN A 1 88 ? -2.015 36.356 28.046 1.00 47.09 88 ASN A CA 1
ATOM 685 C C . ASN A 1 88 ? -1.724 37.594 28.907 1.00 47.09 88 ASN A C 1
ATOM 687 O O . ASN A 1 88 ? -1.854 37.559 30.128 1.00 47.09 88 ASN A O 1
ATOM 691 N N . GLY A 1 89 ? -1.292 38.679 28.267 1.00 43.34 89 GLY A N 1
ATOM 692 C CA . GLY A 1 89 ? -1.368 40.012 28.837 1.00 43.34 89 GLY A CA 1
ATOM 693 C C . GLY A 1 89 ? -2.834 40.416 28.856 1.00 43.34 89 GLY A C 1
ATOM 694 O O . GLY A 1 89 ? -3.463 40.523 27.805 1.00 43.34 89 GLY A O 1
ATOM 695 N N . THR A 1 90 ? -3.388 40.599 30.049 1.00 42.69 90 THR A N 1
ATOM 696 C CA . THR A 1 90 ? -4.645 41.317 30.264 1.00 42.69 90 THR A CA 1
ATOM 697 C C . THR A 1 90 ? -4.579 42.653 29.534 1.00 42.69 90 THR A C 1
ATOM 699 O O . THR A 1 90 ? -3.793 43.520 29.906 1.00 42.69 90 THR A O 1
ATOM 702 N N . THR A 1 91 ? -5.384 42.819 28.490 1.00 45.12 91 THR A N 1
ATOM 703 C CA . THR A 1 91 ? -5.699 44.141 27.950 1.00 45.12 91 THR A CA 1
ATOM 704 C C . THR A 1 91 ? -7.023 44.556 28.575 1.00 45.12 91 THR A C 1
ATOM 706 O O . THR A 1 91 ? -8.072 43.983 28.290 1.00 45.12 91 THR A O 1
ATOM 709 N N . GLU A 1 92 ? -6.951 45.496 29.518 1.00 43.16 92 GLU A N 1
ATOM 710 C CA . GLU A 1 92 ? -8.112 46.269 29.959 1.00 43.16 92 GLU A CA 1
ATOM 711 C C . GLU A 1 92 ? -8.767 46.935 28.736 1.00 43.16 92 GLU A C 1
ATOM 713 O O . GLU A 1 92 ? -8.051 47.387 27.834 1.00 43.16 92 GLU A O 1
ATOM 718 N N . PRO A 1 93 ? -10.106 47.016 28.661 1.00 42.97 93 PRO A N 1
ATOM 719 C CA . PRO A 1 93 ? -10.754 47.719 27.568 1.00 42.97 93 PRO A CA 1
ATOM 720 C C . PRO A 1 93 ? -10.479 49.223 27.698 1.00 42.97 93 PRO A C 1
ATOM 722 O O . PRO A 1 93 ? -10.876 49.860 28.673 1.00 42.97 93 PRO A O 1
ATOM 725 N N . ALA A 1 94 ? -9.803 49.793 26.700 1.00 45.19 94 ALA A N 1
ATOM 726 C CA . ALA A 1 94 ? -9.638 51.234 26.573 1.00 45.19 94 ALA A CA 1
ATOM 727 C C . ALA A 1 94 ? -11.016 51.893 26.392 1.00 45.19 94 ALA A C 1
ATOM 729 O O . ALA A 1 94 ? -11.777 51.533 25.491 1.00 45.19 94 ALA A O 1
ATOM 730 N N . ALA A 1 95 ? -11.337 52.847 27.266 1.00 43.56 95 ALA A N 1
ATOM 731 C CA . ALA A 1 95 ? -12.550 53.647 27.192 1.00 43.56 95 ALA A CA 1
ATOM 732 C C . ALA A 1 95 ? -12.617 54.407 25.855 1.00 43.56 95 ALA A C 1
ATOM 734 O O . ALA A 1 95 ? -11.671 55.091 25.468 1.00 43.56 95 ALA A O 1
ATOM 735 N N . ALA A 1 96 ? -13.742 54.284 25.150 1.00 44.47 96 ALA A N 1
ATOM 736 C CA . ALA A 1 96 ? -14.011 55.032 23.931 1.00 44.47 96 ALA A CA 1
ATOM 737 C C . ALA A 1 96 ? -14.371 56.487 24.278 1.00 44.47 96 ALA A C 1
ATOM 739 O O . ALA A 1 96 ? -15.434 56.754 24.837 1.00 44.47 96 ALA A O 1
ATOM 740 N N . GLU A 1 97 ? -13.497 57.431 23.933 1.00 43.31 97 GLU A N 1
ATOM 741 C CA . GLU A 1 97 ? -13.806 58.863 23.944 1.00 43.31 97 GLU A CA 1
ATOM 742 C C . GLU A 1 97 ? -14.565 59.227 22.657 1.00 43.31 97 GLU A C 1
ATOM 744 O O . GLU A 1 97 ? -14.031 59.140 21.549 1.00 43.31 97 GLU A O 1
ATOM 749 N N . ALA A 1 98 ? -15.831 59.623 22.795 1.00 45.00 98 ALA A N 1
ATOM 750 C CA . ALA A 1 98 ? -16.634 60.151 21.700 1.00 45.00 98 ALA A CA 1
ATOM 751 C C . ALA A 1 98 ? -16.240 61.611 21.426 1.00 45.00 98 ALA A C 1
ATOM 753 O O . ALA A 1 98 ? -16.442 62.478 22.274 1.00 45.00 98 ALA A O 1
ATOM 754 N N . LYS A 1 99 ? -15.707 61.900 20.234 1.00 45.97 99 LYS A N 1
ATOM 755 C CA . LYS A 1 99 ? -15.580 63.277 19.737 1.00 45.97 99 LYS A CA 1
ATOM 756 C C . LYS A 1 99 ? -16.823 63.657 18.941 1.00 45.97 99 LYS A C 1
ATOM 758 O O . LYS A 1 99 ? -17.153 63.012 17.949 1.00 45.97 99 LYS A O 1
ATOM 763 N N . SER A 1 100 ? -17.489 64.712 19.401 1.00 42.16 100 SER A N 1
ATOM 764 C CA . SER A 1 100 ? -18.528 65.446 18.687 1.00 42.16 100 SER A CA 1
ATOM 765 C C . SER A 1 100 ? -17.972 66.036 17.387 1.00 42.16 100 SER A C 1
ATOM 767 O O . SER A 1 100 ? -16.865 66.573 17.362 1.00 42.16 100 SER A O 1
ATOM 769 N N . ILE A 1 101 ? -18.747 65.924 16.310 1.00 46.41 101 ILE A N 1
ATOM 770 C CA . ILE A 1 101 ? -18.552 66.662 15.060 1.00 46.41 101 ILE A 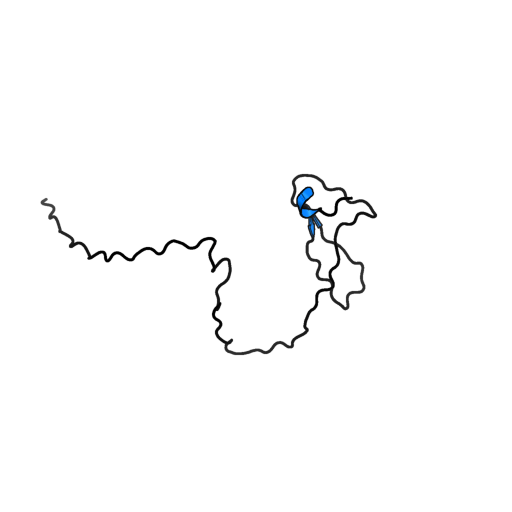CA 1
ATOM 771 C C . ILE A 1 101 ? -19.568 67.803 15.088 1.00 46.41 101 ILE A C 1
ATOM 773 O O . ILE A 1 101 ? -20.771 67.543 15.108 1.00 46.41 101 ILE A O 1
ATOM 777 N N . ASP A 1 102 ? -19.079 69.039 15.128 1.00 45.16 102 ASP A N 1
ATOM 778 C CA . ASP A 1 102 ? -19.890 70.237 14.919 1.00 45.16 102 ASP A CA 1
ATOM 779 C C . ASP A 1 102 ? -20.105 70.442 13.406 1.00 45.16 102 ASP A C 1
ATOM 781 O O . ASP A 1 102 ? -19.187 70.218 12.612 1.00 45.16 102 ASP A O 1
ATOM 785 N N . VAL A 1 103 ? -21.338 70.796 13.026 1.00 46.03 103 VAL A N 1
ATOM 786 C CA . VAL A 1 103 ? -21.818 71.017 11.643 1.00 46.03 103 VAL A CA 1
ATOM 787 C C . VAL A 1 103 ? -21.363 72.367 11.103 1.00 46.03 103 VAL A C 1
ATOM 789 O O . VAL A 1 103 ? -21.458 73.356 11.864 1.00 46.03 103 VAL A O 1
#

Foldseek 3Di:
DDPCCCVPQVKDWPDQDDDPPDDDDDDTDIDRPDPDDDDDDPPDDRDDHDDDDDDDDDDDDDPDDDDDPCRPDDDCSVPPDDDPDDPPDDDDDDDDDDDDDDD

Secondary structure (DSSP, 8-state):
--S-HHHHH-EEEE-----TT--S----EEEE-SSS-----TT-------------PPP---S-PPP-SSTT--TTTT-SSPPPP------PPPP--PPP---

InterPro domains:
  IPR008181 Deoxyuridine triphosphate nucleotidohydrolase [PTHR11241] (5-80)
  IPR029054 dUTPase-like [PF00692] (5-79)
  IPR036157 dUTPase-like superfamily [G3DSA:2.70.40.10] (3-82)
  IPR036157 dUTPase-like superfamily [SSF51283] (5-80)

Radius of gyration: 29.01 Å; chains: 1; bounding box: 44×88×49 Å

Organism: Musca domestica (NCBI:txid7370)

Sequence (103 aa):
MPRFLAVKNFIDAGAGVVDEDYRGNLVVVLFNLSDVEFEVKRGDRIAQLICERIFYPGLEQVDKLEETKRGEAGFGSTGVKELPAMKNGTTEPAAAEAKSIDV

pLDDT: mean 84.38, std 20.33, range [42.16, 98.12]